Protein AF-A0A381W1Q6-F1 (afdb_monomer_lite)

Secondary structure (DSSP, 8-state):
--------EEE-TT-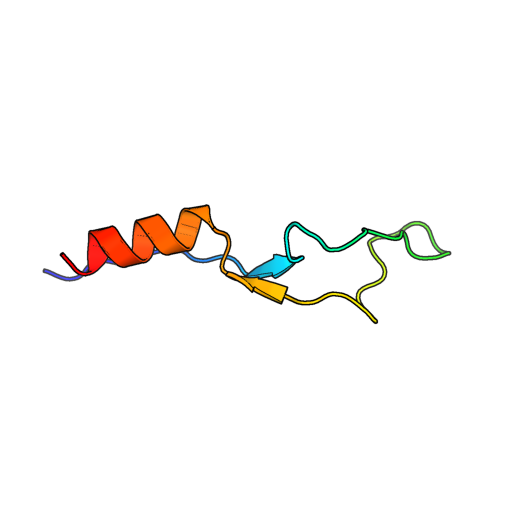---B-TTSSSB--TT--EEE-HHHHHHHHHHH-

Radius of gyration: 14.79 Å; chains: 1; bounding box: 32×14×44 Å

Structure (mmCIF, N/CA/C/O backbone):
data_AF-A0A381W1Q6-F1
#
_entry.id   AF-A0A381W1Q6-F1
#
loop_
_atom_site.group_PDB
_atom_site.id
_atom_site.type_symbol
_atom_site.label_atom_id
_atom_site.label_alt_id
_atom_site.label_comp_id
_atom_site.label_asym_id
_atom_site.label_entity_id
_atom_site.label_seq_id
_atom_site.pdbx_PDB_ins_code
_atom_site.Cartn_x
_atom_site.Cartn_y
_atom_site.Cartn_z
_atom_site.occupancy
_atom_site.B_iso_or_equiv
_atom_site.auth_seq_id
_atom_site.auth_comp_id
_atom_site.auth_asym_id
_atom_site.auth_atom_id
_atom_site.pdbx_PDB_model_num
ATOM 1 N N . MET A 1 1 ? -20.203 2.558 18.753 1.00 86.62 1 MET A N 1
ATOM 2 C CA . MET A 1 1 ? -19.711 3.528 17.752 1.00 86.62 1 MET A CA 1
ATOM 3 C C . MET A 1 1 ? -19.110 2.714 16.622 1.00 86.62 1 MET A C 1
ATOM 5 O O . M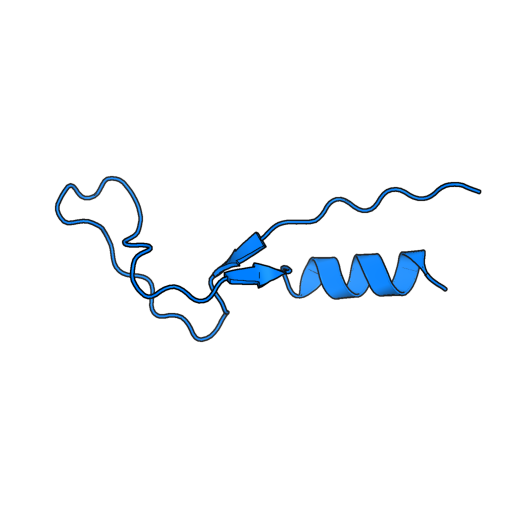ET A 1 1 ? -18.434 1.747 16.944 1.00 86.62 1 MET A O 1
ATOM 9 N N . ASN A 1 2 ? -19.357 3.060 15.358 1.00 93.19 2 ASN A N 1
ATOM 10 C CA . ASN A 1 2 ? -18.721 2.385 14.222 1.00 93.19 2 ASN A CA 1
ATOM 11 C C . ASN A 1 2 ? -17.767 3.376 13.549 1.00 93.19 2 ASN A C 1
ATOM 13 O O . ASN A 1 2 ? -18.180 4.499 13.261 1.00 93.19 2 ASN A O 1
ATOM 17 N N . ILE A 1 3 ? -16.519 2.967 13.326 1.00 96.06 3 ILE A N 1
ATOM 18 C CA . ILE A 1 3 ? -15.470 3.782 12.703 1.00 96.06 3 ILE A CA 1
ATOM 19 C C . ILE A 1 3 ? -15.074 3.108 11.390 1.00 96.06 3 ILE A C 1
ATOM 21 O O . ILE A 1 3 ? -14.876 1.896 11.348 1.00 96.06 3 ILE A O 1
ATOM 25 N N . PHE A 1 4 ? -14.976 3.896 10.322 1.00 96.94 4 PHE A N 1
ATOM 26 C CA . PHE A 1 4 ? -14.457 3.447 9.034 1.00 96.94 4 PHE A CA 1
ATOM 27 C C . PHE A 1 4 ? -13.095 4.089 8.791 1.00 96.94 4 PHE A C 1
ATOM 29 O O . PHE A 1 4 ? -12.953 5.302 8.941 1.00 96.94 4 PHE A O 1
ATOM 36 N N . VAL A 1 5 ? -12.120 3.281 8.375 1.00 97.19 5 VAL A N 1
ATOM 37 C CA . VAL A 1 5 ? -10.779 3.737 7.995 1.00 97.19 5 VAL A CA 1
ATOM 38 C C . VAL A 1 5 ? -10.555 3.394 6.528 1.00 97.19 5 VAL A C 1
ATOM 40 O O . VAL A 1 5 ? -10.625 2.230 6.136 1.00 97.19 5 VAL A O 1
ATOM 43 N N . CYS A 1 6 ? -10.317 4.413 5.705 1.00 97.50 6 CYS A N 1
ATOM 44 C CA . CYS A 1 6 ? -9.919 4.216 4.317 1.00 97.50 6 CYS A CA 1
ATOM 45 C C . CYS A 1 6 ? -8.446 3.812 4.277 1.00 97.50 6 CYS A C 1
ATOM 47 O O . CYS A 1 6 ? -7.612 4.510 4.844 1.00 97.50 6 CYS A O 1
ATOM 49 N N . ILE A 1 7 ? -8.145 2.715 3.586 1.00 97.81 7 ILE A N 1
ATOM 50 C CA . ILE A 1 7 ? -6.784 2.193 3.450 1.00 97.81 7 ILE A CA 1
ATOM 51 C C . ILE A 1 7 ? -6.391 2.109 1.978 1.00 97.81 7 ILE A C 1
ATOM 53 O O . ILE A 1 7 ? -7.238 1.898 1.102 1.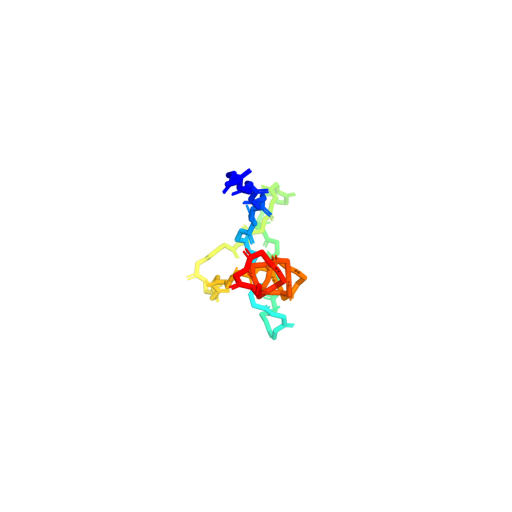00 97.81 7 ILE A O 1
ATOM 57 N N . LYS A 1 8 ? -5.097 2.231 1.705 1.00 98.00 8 LYS A N 1
ATOM 58 C CA . LYS A 1 8 ? -4.511 2.092 0.380 1.00 98.00 8 LYS A CA 1
ATOM 59 C C . LYS A 1 8 ? -3.292 1.181 0.426 1.00 98.00 8 LYS A C 1
ATOM 61 O O . LYS A 1 8 ? -2.399 1.335 1.257 1.00 98.00 8 LYS A O 1
ATOM 66 N N . GLN A 1 9 ? -3.241 0.266 -0.535 1.00 96.75 9 GLN A N 1
ATOM 67 C CA . GLN A 1 9 ? -2.052 -0.521 -0.816 1.00 96.75 9 GLN A CA 1
ATOM 68 C C . GLN A 1 9 ? -1.090 0.291 -1.694 1.00 96.75 9 GLN A C 1
ATOM 70 O O . GLN A 1 9 ? -1.503 0.897 -2.689 1.00 96.75 9 GLN A O 1
ATOM 75 N N . VAL A 1 10 ? 0.186 0.324 -1.318 1.00 96.69 10 VAL A N 1
ATOM 76 C CA . VAL A 1 10 ? 1.244 1.074 -2.008 1.00 96.69 10 VAL A CA 1
ATOM 77 C C . VAL A 1 10 ? 2.500 0.209 -2.162 1.00 96.69 10 VAL A C 1
ATOM 79 O O . VAL A 1 10 ? 2.665 -0.748 -1.403 1.00 96.69 10 VAL A O 1
ATOM 82 N N . PRO A 1 11 ? 3.387 0.503 -3.128 1.00 97.06 11 PRO A N 1
ATOM 83 C CA . PRO A 1 11 ? 4.696 -0.135 -3.186 1.00 97.06 11 PRO A CA 1
ATOM 84 C C . PRO A 1 11 ? 5.463 0.096 -1.884 1.00 97.06 11 PRO A C 1
ATOM 86 O O . PRO A 1 11 ? 5.389 1.185 -1.308 1.00 97.06 11 PRO A O 1
ATOM 89 N N . ASP A 1 12 ? 6.216 -0.908 -1.445 1.00 95.81 12 ASP A N 1
ATOM 90 C CA . ASP A 1 12 ? 7.107 -0.781 -0.298 1.00 95.81 12 ASP A CA 1
ATOM 91 C C . ASP A 1 12 ? 8.052 0.411 -0.494 1.00 95.81 12 ASP A C 1
ATOM 93 O O . ASP A 1 12 ? 8.540 0.654 -1.600 1.00 95.81 12 ASP A O 1
ATOM 97 N N . THR A 1 13 ? 8.317 1.160 0.576 1.00 90.75 13 THR A N 1
ATOM 98 C CA . THR A 1 13 ? 9.118 2.395 0.512 1.00 90.75 13 THR A CA 1
ATOM 99 C C . THR A 1 13 ? 10.572 2.160 0.088 1.00 90.75 13 THR A C 1
ATOM 101 O O . THR A 1 13 ? 11.242 3.095 -0.352 1.00 90.75 13 THR A O 1
ATOM 104 N N . THR A 1 14 ? 11.051 0.916 0.164 1.00 92.69 14 THR A N 1
ATOM 105 C CA . THR A 1 14 ? 12.362 0.477 -0.330 1.00 92.69 14 THR A CA 1
ATOM 106 C C . THR A 1 14 ? 12.330 -0.010 -1.786 1.00 92.69 14 THR A C 1
ATOM 108 O O . THR A 1 14 ? 13.386 -0.209 -2.392 1.00 92.69 14 THR A O 1
ATOM 111 N N . THR A 1 15 ? 11.142 -0.160 -2.386 1.00 93.06 15 THR A N 1
ATOM 112 C CA . THR A 1 15 ? 10.974 -0.607 -3.775 1.00 93.06 15 THR A CA 1
ATOM 113 C C . THR A 1 15 ? 11.495 0.443 -4.749 1.00 93.06 15 THR A C 1
ATOM 115 O O . THR A 1 15 ? 11.079 1.604 -4.749 1.00 93.06 15 THR A O 1
ATOM 118 N N . ARG A 1 16 ? 12.361 0.021 -5.674 1.00 92.94 16 ARG A N 1
ATOM 119 C CA . ARG A 1 16 ? 12.788 0.867 -6.790 1.00 92.94 16 ARG A CA 1
ATOM 120 C C . ARG A 1 16 ? 11.759 0.827 -7.917 1.00 92.94 16 ARG A C 1
ATOM 122 O O . ARG A 1 16 ? 11.651 -0.170 -8.623 1.00 92.94 16 ARG A O 1
ATOM 129 N N . ILE A 1 17 ? 11.076 1.946 -8.138 1.00 93.38 17 ILE A N 1
ATOM 130 C CA . ILE A 1 17 ? 10.096 2.084 -9.220 1.00 93.38 17 ILE A CA 1
ATOM 131 C C . ILE A 1 17 ? 10.792 2.085 -10.589 1.00 93.38 17 ILE A C 1
ATOM 133 O O . ILE A 1 17 ? 11.696 2.887 -10.843 1.00 93.38 17 ILE A O 1
ATOM 137 N N . LYS A 1 18 ? 10.345 1.196 -11.481 1.00 94.25 18 LYS A N 1
ATOM 138 C CA . LYS A 1 18 ? 10.720 1.155 -12.901 1.00 94.25 18 LYS A CA 1
ATOM 139 C C . LYS A 1 18 ? 9.503 1.519 -13.748 1.00 94.25 18 LYS A C 1
ATOM 141 O O . LYS A 1 18 ? 8.382 1.162 -13.398 1.00 94.25 18 LYS A O 1
ATOM 146 N N . LEU A 1 19 ? 9.718 2.230 -14.851 1.00 94.44 19 LEU A N 1
ATOM 147 C CA . LEU A 1 19 ? 8.666 2.493 -15.834 1.00 94.44 19 LEU A CA 1
ATOM 148 C C . LEU A 1 19 ? 8.563 1.318 -16.804 1.00 94.44 19 LEU A C 1
ATOM 150 O O . LEU A 1 19 ? 9.580 0.705 -17.127 1.00 94.44 19 LEU A O 1
ATOM 154 N N . ARG A 1 20 ? 7.352 1.046 -17.292 1.00 95.06 20 ARG A N 1
ATOM 155 C CA . ARG A 1 20 ? 7.140 0.115 -18.408 1.00 95.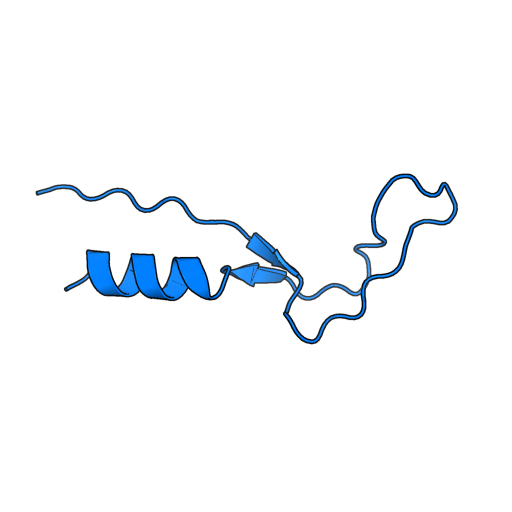06 20 ARG A CA 1
ATOM 156 C C . ARG A 1 20 ? 7.761 0.673 -19.692 1.00 95.06 20 ARG A C 1
ATOM 158 O O . ARG A 1 20 ? 7.885 1.891 -19.849 1.00 95.06 20 ARG A O 1
ATOM 165 N N . ASP A 1 21 ? 8.105 -0.207 -20.629 1.00 94.50 21 ASP A N 1
ATOM 166 C CA . ASP A 1 21 ? 8.719 0.173 -21.912 1.00 94.50 21 ASP A CA 1
ATOM 167 C C . ASP A 1 21 ? 7.827 1.101 -22.754 1.00 94.50 21 ASP A C 1
ATOM 169 O O . ASP A 1 21 ? 8.318 1.987 -23.456 1.00 94.50 21 ASP A O 1
ATOM 173 N N . ASP A 1 22 ? 6.506 0.951 -22.631 1.00 94.81 22 ASP A N 1
ATOM 174 C CA . ASP A 1 22 ? 5.498 1.808 -23.265 1.00 94.81 22 ASP A CA 1
ATOM 175 C C . ASP A 1 22 ? 5.341 3.184 -22.589 1.00 94.81 22 ASP A C 1
ATOM 177 O O . ASP A 1 22 ? 4.580 4.030 -23.063 1.00 94.81 22 ASP A O 1
ATOM 181 N N . ARG A 1 23 ? 6.074 3.424 -21.493 1.00 89.25 23 ARG A N 1
ATOM 182 C CA . ARG A 1 23 ? 6.018 4.619 -20.637 1.00 89.25 23 ARG A CA 1
ATOM 183 C C . ARG A 1 23 ? 4.631 4.906 -20.053 1.00 89.25 23 ARG A C 1
ATOM 185 O O . ARG A 1 23 ? 4.398 6.018 -19.578 1.00 89.25 23 ARG A O 1
ATOM 192 N N . ASN A 1 24 ? 3.728 3.927 -20.036 1.00 94.56 24 ASN A N 1
ATOM 193 C CA . ASN A 1 24 ? 2.365 4.068 -19.534 1.00 94.56 24 ASN A CA 1
ATOM 194 C C . ASN A 1 24 ? 2.174 3.311 -18.211 1.00 94.56 24 ASN A C 1
ATOM 196 O O . ASN A 1 24 ? 1.404 2.357 -18.103 1.00 94.56 24 ASN A O 1
ATOM 200 N N . GLY A 1 25 ? 2.902 3.754 -17.188 1.00 93.56 25 GLY A N 1
ATOM 201 C CA . GLY A 1 25 ? 2.814 3.217 -15.833 1.00 93.56 25 GLY A CA 1
ATOM 202 C C . GLY A 1 25 ? 4.112 2.586 -15.344 1.00 93.56 25 GLY A C 1
ATOM 203 O O . GLY A 1 25 ? 5.181 2.749 -15.940 1.00 93.56 25 GLY A O 1
ATOM 204 N N . ILE A 1 26 ? 4.003 1.888 -14.215 1.00 94.25 26 ILE A N 1
ATOM 205 C CA . ILE A 1 26 ? 5.131 1.259 -13.527 1.00 94.25 26 ILE A CA 1
ATOM 206 C C . ILE A 1 26 ? 5.157 -0.243 -13.797 1.00 94.25 26 ILE A C 1
ATOM 208 O O . ILE A 1 26 ? 4.112 -0.872 -13.968 1.00 94.25 26 ILE A O 1
ATOM 212 N N . ASP A 1 27 ? 6.351 -0.816 -13.872 1.00 94.31 27 ASP A N 1
ATOM 213 C CA . ASP A 1 27 ? 6.528 -2.265 -13.896 1.00 94.31 27 ASP A CA 1
ATOM 214 C C . ASP A 1 27 ? 6.269 -2.822 -12.490 1.00 94.31 27 ASP A C 1
ATOM 216 O O . ASP A 1 27 ? 6.954 -2.455 -11.536 1.00 94.31 27 ASP A O 1
ATOM 220 N N . GLU A 1 28 ? 5.249 -3.669 -12.369 1.00 94.19 28 GLU A N 1
ATOM 221 C CA . GLU A 1 28 ? 4.758 -4.207 -11.095 1.00 94.19 28 GLU A CA 1
ATOM 222 C C . GLU A 1 28 ? 5.332 -5.594 -10.769 1.00 94.19 28 GLU A C 1
ATOM 224 O O . GLU A 1 28 ? 5.056 -6.125 -9.696 1.00 94.19 28 GLU A O 1
ATOM 229 N N . SER A 1 29 ? 6.136 -6.175 -11.667 1.00 93.00 29 SER A N 1
ATOM 230 C CA . SER A 1 29 ? 6.564 -7.581 -11.601 1.00 93.00 29 SER A CA 1
ATOM 231 C C . SER A 1 29 ? 7.370 -7.927 -10.339 1.00 93.00 29 SER A C 1
ATOM 233 O O . SER A 1 29 ? 7.208 -9.014 -9.796 1.00 93.00 29 SER A O 1
ATOM 235 N N . ASP A 1 30 ? 8.189 -6.987 -9.852 1.00 89.06 30 ASP A N 1
ATOM 236 C CA . ASP A 1 30 ? 9.071 -7.149 -8.681 1.00 89.06 30 ASP A CA 1
ATOM 237 C C . ASP A 1 30 ? 8.728 -6.158 -7.547 1.00 89.06 30 ASP A C 1
ATOM 239 O O . ASP A 1 30 ? 9.598 -5.745 -6.774 1.00 89.06 30 ASP A O 1
ATOM 243 N N . ILE A 1 31 ? 7.470 -5.712 -7.460 1.00 95.12 31 ILE A N 1
ATOM 244 C CA . ILE A 1 31 ? 7.033 -4.787 -6.406 1.00 95.12 31 ILE A CA 1
ATOM 245 C C . ILE A 1 31 ? 6.468 -5.570 -5.220 1.00 95.12 31 ILE A C 1
ATOM 247 O O . ILE A 1 31 ? 5.469 -6.280 -5.339 1.00 95.12 31 ILE A O 1
ATOM 251 N N . GLN A 1 32 ? 7.060 -5.372 -4.041 1.00 95.69 32 GLN A N 1
ATOM 252 C CA . GLN A 1 32 ? 6.403 -5.723 -2.787 1.00 95.69 32 GLN A CA 1
ATOM 253 C C . GLN A 1 32 ? 5.366 -4.650 -2.458 1.00 95.69 32 GLN A C 1
ATOM 255 O O . GLN A 1 32 ? 5.676 -3.460 -2.447 1.00 95.69 32 GLN A O 1
ATOM 260 N N . TRP A 1 33 ? 4.143 -5.071 -2.158 1.00 96.25 33 TRP A N 1
ATOM 261 C CA . TRP A 1 33 ? 3.047 -4.173 -1.820 1.00 96.25 33 TRP A CA 1
ATOM 262 C C . TRP A 1 33 ? 2.748 -4.218 -0.324 1.00 96.25 33 TRP A C 1
ATOM 264 O O . TRP A 1 33 ? 2.590 -5.295 0.249 1.00 96.25 33 TRP A O 1
ATOM 274 N N . ILE A 1 34 ? 2.629 -3.046 0.291 1.00 97.44 34 ILE A N 1
ATOM 275 C CA . ILE A 1 34 ? 2.361 -2.867 1.721 1.00 97.44 34 ILE A CA 1
ATOM 276 C C . ILE A 1 34 ? 1.127 -1.986 1.930 1.00 97.44 34 ILE A C 1
ATOM 278 O O . ILE A 1 34 ? 0.661 -1.312 1.006 1.00 97.44 34 ILE A O 1
ATOM 282 N N . ILE A 1 35 ? 0.589 -1.982 3.149 1.00 97.50 35 ILE A N 1
ATOM 283 C CA . ILE A 1 35 ? -0.352 -0.938 3.565 1.00 97.50 35 ILE A CA 1
ATOM 284 C C . ILE A 1 35 ? 0.437 0.372 3.647 1.00 97.50 35 ILE A C 1
ATOM 286 O O . ILE A 1 35 ? 1.597 0.384 4.052 1.00 97.50 35 ILE A O 1
ATOM 290 N N . SER A 1 36 ? -0.164 1.479 3.214 1.00 97.00 36 SER A N 1
ATOM 291 C CA . SER A 1 36 ? 0.440 2.799 3.392 1.00 97.00 36 SER A CA 1
ATOM 292 C C . SER A 1 36 ? 0.816 3.008 4.867 1.00 97.00 36 SER A C 1
ATOM 294 O O . SER A 1 36 ? -0.059 2.878 5.725 1.00 97.00 36 SER A O 1
ATOM 296 N N . PRO A 1 37 ? 2.063 3.403 5.187 1.00 96.44 37 PRO A N 1
ATOM 297 C CA . PRO A 1 37 ? 2.474 3.640 6.573 1.00 96.44 37 PRO A CA 1
ATOM 298 C C . PRO A 1 37 ? 1.604 4.672 7.309 1.00 96.44 37 PRO A C 1
ATOM 300 O O . PRO A 1 37 ? 1.479 4.638 8.529 1.00 96.44 37 PRO A O 1
ATOM 303 N N . HIS A 1 38 ? 0.972 5.593 6.574 1.00 96.81 38 HIS A N 1
ATOM 304 C CA . HIS A 1 38 ? 0.018 6.547 7.144 1.00 96.81 38 HIS A CA 1
ATOM 305 C C . HIS A 1 38 ? -1.289 5.882 7.578 1.00 96.81 38 HIS A C 1
ATOM 307 O O . HIS A 1 38 ? -1.883 6.271 8.583 1.00 96.81 38 HIS A O 1
ATOM 313 N N . ASP A 1 39 ? -1.724 4.873 6.833 1.00 97.75 39 ASP A N 1
ATOM 314 C CA . ASP A 1 39 ? -2.992 4.197 7.068 1.00 97.75 39 ASP A CA 1
ATOM 315 C C . ASP A 1 39 ? -2.856 3.209 8.232 1.00 97.75 39 ASP A C 1
ATOM 317 O O . ASP A 1 39 ? -3.813 3.014 8.971 1.00 97.75 39 ASP A O 1
ATOM 321 N N . GLU A 1 40 ? -1.659 2.662 8.474 1.00 97.00 40 GLU A N 1
ATOM 322 C CA . GLU A 1 40 ? -1.364 1.877 9.682 1.00 97.00 40 GLU A CA 1
ATOM 323 C C . GLU A 1 40 ? -1.618 2.683 10.966 1.00 97.00 40 GLU A C 1
ATOM 325 O O . GLU A 1 40 ? -2.227 2.173 11.906 1.00 97.00 40 GLU A O 1
ATOM 330 N N . LEU A 1 41 ? -1.239 3.967 10.988 1.00 97.81 41 LEU A N 1
ATOM 331 C CA . LEU A 1 41 ? -1.517 4.862 12.118 1.00 97.81 41 LEU A CA 1
ATOM 332 C C . LEU A 1 41 ?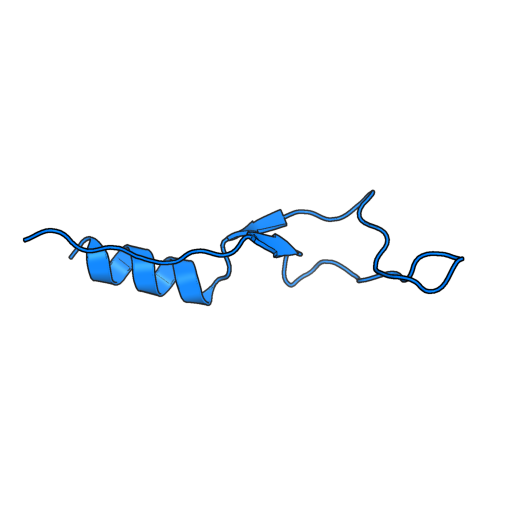 -3.014 5.154 12.266 1.00 97.81 41 LEU A C 1
ATOM 334 O O . LEU A 1 41 ? -3.522 5.241 13.382 1.00 97.81 41 LEU A O 1
ATOM 338 N N . ALA A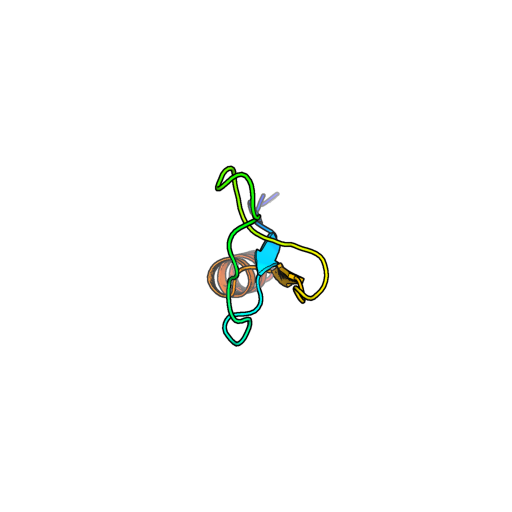 1 42 ? -3.724 5.304 11.145 1.00 97.81 42 ALA A N 1
ATOM 339 C CA . ALA A 1 42 ? -5.167 5.524 11.156 1.00 97.81 42 ALA A CA 1
ATOM 340 C C . ALA A 1 42 ? -5.930 4.289 11.665 1.00 97.81 42 ALA A C 1
ATOM 342 O O . ALA A 1 42 ? -6.917 4.433 12.385 1.00 97.81 42 ALA A O 1
ATOM 343 N N . ILE A 1 43 ? -5.463 3.084 11.319 1.00 97.81 43 ILE A N 1
ATOM 344 C CA . ILE A 1 43 ? -5.997 1.820 11.839 1.00 97.81 43 ILE A CA 1
ATOM 345 C C . ILE A 1 43 ? -5.759 1.728 13.347 1.00 97.81 43 ILE A C 1
ATOM 347 O O . ILE A 1 43 ? -6.701 1.447 14.081 1.00 97.81 43 ILE A O 1
ATOM 351 N N . GLU A 1 44 ? -4.534 1.992 13.808 1.00 98.06 44 GLU A N 1
ATOM 352 C CA . GLU A 1 44 ? -4.186 1.971 15.235 1.00 98.06 44 GLU A CA 1
ATOM 353 C C . GLU A 1 44 ? -5.089 2.908 16.048 1.00 98.06 44 GLU A C 1
ATOM 355 O O . GLU A 1 44 ? -5.662 2.496 17.053 1.00 98.06 44 GLU A O 1
ATOM 360 N N . GLU A 1 45 ? -5.286 4.149 15.598 1.00 97.50 45 GLU A N 1
ATOM 361 C CA . GLU A 1 45 ? -6.119 5.110 16.328 1.00 97.50 45 GLU A CA 1
ATOM 362 C C . GLU A 1 45 ? -7.607 4.728 16.327 1.00 97.50 45 GLU A C 1
ATOM 364 O O . GLU A 1 45 ? -8.311 4.997 17.293 1.00 97.50 45 GLU A O 1
ATOM 369 N N . ALA A 1 46 ? -8.097 4.060 15.281 1.00 97.38 46 ALA A N 1
ATOM 370 C CA . ALA A 1 46 ? -9.476 3.575 15.241 1.00 97.38 46 ALA A CA 1
ATOM 371 C C . ALA A 1 46 ? -9.737 2.373 16.170 1.00 97.38 46 ALA A C 1
ATOM 373 O O . ALA A 1 46 ? -10.899 2.069 16.446 1.00 97.38 46 ALA A O 1
ATOM 374 N N . LEU A 1 47 ? -8.683 1.675 16.610 1.00 95.81 47 LEU A N 1
ATOM 375 C CA . LEU A 1 47 ? -8.764 0.524 17.517 1.00 95.81 47 LEU A CA 1
ATOM 376 C C . LEU A 1 47 ? -8.637 0.897 19.003 1.00 95.81 47 LEU A C 1
ATOM 378 O O . LEU A 1 47 ? -8.969 0.060 19.846 1.00 95.81 47 LEU A O 1
ATOM 382 N N . ARG A 1 48 ? -8.149 2.101 19.319 1.00 91.38 48 ARG A N 1
ATOM 383 C CA . ARG A 1 48 ? -8.019 2.619 20.692 1.00 91.38 48 ARG A CA 1
ATOM 384 C C . ARG A 1 48 ? -9.363 3.008 21.300 1.00 91.38 48 ARG A C 1
ATOM 386 O O . ARG A 1 48 ? -9.510 2.778 22.522 1.00 91.38 48 ARG A O 1
#

Organism: NCBI:txid408172

Sequence (48 aa):
MNIFVCIKQVPDTTTRIKLRDDRNGIDESDIQWIISPHDELAIEEALR

pLDDT: mean 95.17, std 2.59, range [86.62, 98.06]

InterPro domains:
  IPR014729 Rossmann-like alpha/beta/alpha sandwich fold [G3DSA:3.40.50.620] (1-48)

Foldseek 3Di:
DDDDQDKDKDFDPPDDWDADPVNPDTDCPPTDIDIDPVSVVVVVVNVD